Protein AF-Q5Q0B9-F1 (afdb_monomer_lite)

Structure (mmCIF, N/CA/C/O backbone):
data_AF-Q5Q0B9-F1
#
_entry.id   AF-Q5Q0B9-F1
#
loop_
_atom_site.group_PDB
_atom_site.id
_atom_site.type_symbol
_atom_site.label_atom_id
_atom_site.label_alt_id
_atom_site.label_comp_id
_atom_site.label_asym_id
_atom_site.label_entity_id
_atom_site.label_seq_id
_atom_site.pdbx_PDB_ins_code
_atom_site.Cartn_x
_atom_site.Cartn_y
_atom_site.Cartn_z
_atom_site.occupancy
_atom_site.B_iso_or_equiv
_atom_site.auth_seq_id
_atom_site.auth_comp_id
_atom_site.auth_asym_id
_atom_site.auth_atom_id
_atom_site.pdbx_PDB_model_num
ATOM 1 N N . MET A 1 1 ? 40.985 6.158 -7.657 1.00 36.34 1 MET A N 1
ATOM 2 C CA . MET A 1 1 ? 39.895 5.957 -6.683 1.00 36.34 1 MET A CA 1
ATOM 3 C C . MET A 1 1 ? 38.700 5.487 -7.485 1.00 36.34 1 MET A C 1
ATOM 5 O O . MET A 1 1 ? 38.148 6.280 -8.234 1.00 36.34 1 MET A O 1
ATOM 9 N N . CYS A 1 2 ? 38.403 4.190 -7.455 1.00 41.56 2 CYS A N 1
ATOM 10 C CA . CYS A 1 2 ? 37.180 3.673 -8.056 1.00 41.56 2 CYS A CA 1
ATOM 11 C C . CYS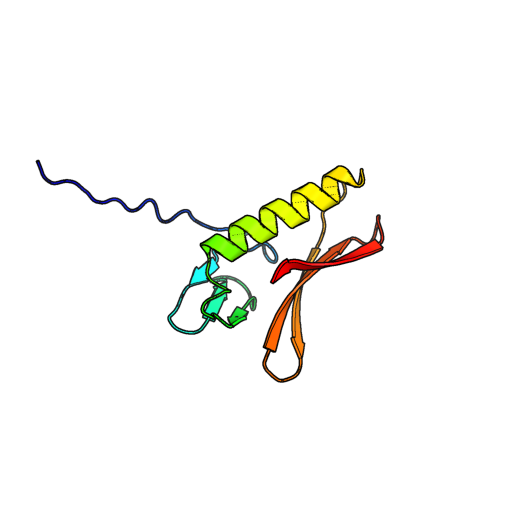 A 1 2 ? 36.052 4.072 -7.108 1.00 41.56 2 CYS A C 1
ATOM 13 O O . CYS A 1 2 ? 35.997 3.575 -5.987 1.00 41.56 2 CYS A O 1
ATOM 15 N N . LEU A 1 3 ? 35.241 5.050 -7.505 1.00 45.59 3 LEU A N 1
ATOM 16 C CA . LEU A 1 3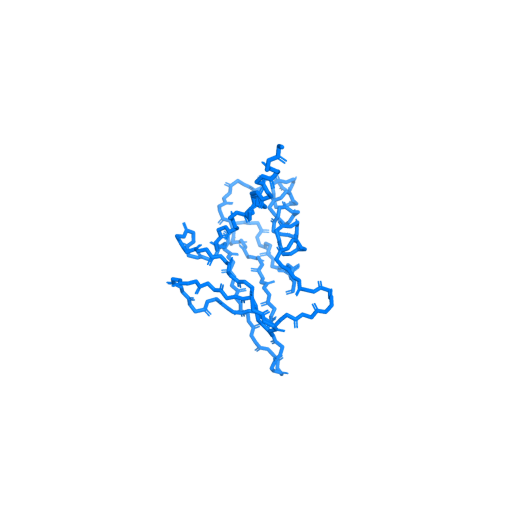 ? 34.000 5.344 -6.807 1.00 45.59 3 LEU A CA 1
ATOM 17 C C . LEU A 1 3 ? 33.077 4.171 -7.124 1.00 45.59 3 LEU A C 1
ATOM 19 O O . LEU A 1 3 ? 32.498 4.120 -8.206 1.00 45.59 3 LEU A O 1
ATOM 23 N N . ASN A 1 4 ? 33.024 3.191 -6.222 1.00 45.84 4 ASN A N 1
ATOM 24 C CA . ASN A 1 4 ? 31.906 2.268 -6.172 1.00 45.84 4 ASN A CA 1
ATOM 25 C C . ASN A 1 4 ? 30.667 3.139 -5.969 1.00 45.84 4 ASN A C 1
ATOM 27 O O . ASN A 1 4 ? 30.377 3.587 -4.865 1.00 45.84 4 ASN A O 1
ATOM 31 N N . SER A 1 5 ? 29.974 3.445 -7.058 1.00 49.16 5 SER A N 1
ATOM 32 C CA . SER A 1 5 ? 28.584 3.865 -7.030 1.00 49.16 5 SER A CA 1
ATOM 33 C C . SER A 1 5 ? 27.762 2.645 -6.631 1.00 49.16 5 SER A C 1
ATOM 35 O O . SER A 1 5 ? 27.071 2.046 -7.450 1.00 49.16 5 SER A O 1
ATOM 37 N N . GLU A 1 6 ? 27.902 2.243 -5.371 1.00 47.25 6 GLU A N 1
ATOM 38 C CA . GLU A 1 6 ? 26.873 1.515 -4.651 1.00 47.25 6 GLU A CA 1
ATOM 39 C C . GLU A 1 6 ? 25.722 2.511 -4.532 1.00 47.25 6 GLU A C 1
ATOM 41 O O . GLU A 1 6 ? 25.630 3.289 -3.586 1.00 47.25 6 GLU A O 1
ATOM 46 N N . GLN A 1 7 ? 24.894 2.587 -5.578 1.00 49.22 7 GLN A N 1
ATOM 47 C CA . GLN A 1 7 ? 23.528 3.037 -5.388 1.00 49.22 7 GLN A CA 1
ATOM 48 C C . GLN A 1 7 ? 22.977 2.079 -4.336 1.00 49.22 7 GLN A C 1
ATOM 50 O O . GLN A 1 7 ? 22.753 0.908 -4.632 1.00 49.22 7 GLN A O 1
ATOM 55 N N . GLU A 1 8 ? 22.881 2.539 -3.089 1.00 50.88 8 GLU A N 1
ATOM 56 C CA . GLU A 1 8 ? 22.055 1.897 -2.077 1.00 50.88 8 GLU A CA 1
ATOM 57 C C . GLU A 1 8 ? 20.635 1.932 -2.643 1.00 50.88 8 GLU A C 1
ATOM 59 O O . GLU A 1 8 ? 19.884 2.885 -2.427 1.00 50.88 8 GLU A O 1
ATOM 64 N N . GLU A 1 9 ? 20.299 0.946 -3.477 1.00 58.75 9 GLU A N 1
ATOM 65 C CA . GLU A 1 9 ? 18.932 0.683 -3.887 1.00 58.75 9 GLU A CA 1
ATOM 66 C C . GLU A 1 9 ? 18.181 0.453 -2.585 1.00 58.75 9 GLU A C 1
ATOM 68 O O . GLU A 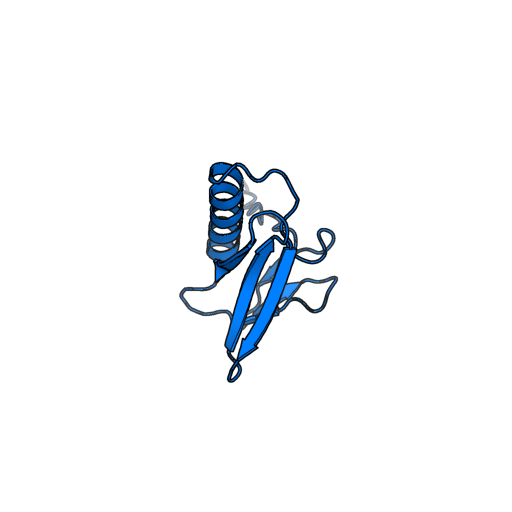1 9 ? 18.316 -0.578 -1.925 1.00 58.75 9 GLU A O 1
ATOM 73 N N . SER A 1 10 ? 17.497 1.502 -2.139 1.00 67.50 10 SER A N 1
ATOM 74 C CA . SER A 1 10 ? 16.783 1.496 -0.879 1.00 67.50 10 SER A CA 1
ATOM 75 C C . SER A 1 10 ? 15.694 0.448 -1.018 1.00 67.50 10 SER A C 1
ATOM 77 O O . SER A 1 10 ? 14.726 0.627 -1.751 1.00 67.50 10 SER A O 1
ATOM 79 N N . GLN A 1 11 ? 15.908 -0.690 -0.370 1.00 82.81 11 GLN A N 1
ATOM 80 C CA . GLN A 1 11 ? 15.025 -1.840 -0.434 1.00 82.81 11 GLN A CA 1
ATOM 81 C C . GLN A 1 11 ? 13.661 -1.455 0.151 1.00 82.81 11 GLN A C 1
ATOM 83 O O . GLN A 1 11 ? 13.520 -1.240 1.359 1.00 82.81 11 GLN A O 1
ATOM 88 N N . ILE A 1 12 ? 12.641 -1.351 -0.704 1.00 90.19 12 ILE A N 1
ATOM 89 C CA . ILE A 1 12 ? 11.276 -1.036 -0.276 1.00 90.19 12 ILE A CA 1
ATOM 90 C C . ILE A 1 12 ? 10.514 -2.342 -0.070 1.00 90.19 12 ILE A C 1
ATOM 92 O O . ILE A 1 12 ? 10.259 -3.099 -1.005 1.00 90.19 12 ILE A O 1
ATOM 96 N N . TRP A 1 13 ? 10.107 -2.602 1.168 1.00 92.81 13 TRP A N 1
ATOM 97 C CA . TRP A 1 13 ? 9.308 -3.777 1.505 1.00 92.81 13 TRP A CA 1
ATOM 98 C C . TRP A 1 13 ? 7.859 -3.629 1.049 1.00 92.81 13 TRP A C 1
ATOM 100 O O . TRP A 1 13 ? 7.233 -2.580 1.205 1.00 92.81 13 TRP A O 1
ATOM 110 N N . CYS A 1 14 ? 7.283 -4.719 0.552 1.00 94.06 14 CYS A N 1
ATOM 111 C CA . CYS A 1 14 ? 5.895 -4.751 0.128 1.00 94.06 14 CYS A CA 1
ATOM 112 C C . CYS A 1 14 ? 4.949 -4.503 1.319 1.00 94.06 14 CYS A C 1
ATOM 114 O O . CYS A 1 14 ? 4.942 -5.292 2.274 1.00 94.06 14 CYS A O 1
ATOM 116 N N . PRO A 1 15 ? 4.076 -3.479 1.260 1.00 92.94 15 PRO A N 1
ATOM 117 C CA . PRO A 1 15 ? 3.176 -3.137 2.365 1.00 92.94 15 PRO A CA 1
ATOM 118 C C . PRO A 1 15 ? 2.088 -4.201 2.603 1.00 92.94 15 PRO A C 1
ATOM 120 O O . PRO A 1 15 ? 1.566 -4.334 3.718 1.00 92.94 15 PRO A O 1
ATOM 123 N N . ILE A 1 16 ? 1.781 -5.001 1.574 1.00 94.31 16 ILE A N 1
ATOM 124 C CA . ILE A 1 16 ? 0.766 -6.058 1.612 1.00 94.31 16 ILE A CA 1
ATOM 125 C C . ILE A 1 16 ? 1.316 -7.293 2.334 1.00 94.31 16 ILE A C 1
ATOM 127 O O . ILE A 1 16 ? 0.867 -7.618 3.437 1.00 94.31 16 ILE A O 1
ATOM 131 N N . CYS A 1 17 ? 2.320 -7.961 1.754 1.00 94.25 17 CYS A N 1
ATOM 132 C CA . CYS A 1 17 ? 2.826 -9.231 2.285 1.00 94.25 17 CYS A CA 1
ATOM 133 C C . CYS A 1 17 ? 3.888 -9.069 3.382 1.00 94.25 17 CYS A C 1
ATOM 135 O O . CYS A 1 17 ? 4.084 -10.000 4.163 1.00 94.25 17 CYS A O 1
ATOM 137 N N . LYS A 1 18 ? 4.551 -7.903 3.465 1.00 91.38 18 LYS A N 1
ATOM 138 C CA . LYS A 1 18 ? 5.577 -7.557 4.472 1.00 91.38 18 LYS A CA 1
ATOM 139 C C . LYS A 1 18 ? 6.782 -8.500 4.496 1.00 91.38 18 LYS A C 1
ATOM 141 O O . LYS A 1 18 ? 7.450 -8.629 5.517 1.00 91.38 18 LYS A O 1
ATOM 146 N N . LYS A 1 19 ? 7.002 -9.204 3.387 1.00 92.38 19 LYS A N 1
ATOM 147 C CA . LYS A 1 19 ? 8.038 -10.231 3.223 1.00 92.38 19 LYS A CA 1
ATOM 148 C C . LYS A 1 19 ? 8.799 -10.076 1.920 1.00 92.38 19 LYS A C 1
ATOM 150 O O . LYS A 1 19 ? 9.989 -10.333 1.899 1.00 92.38 19 LYS A O 1
ATOM 155 N N . GLY A 1 20 ? 8.093 -9.738 0.846 1.00 93.19 20 GLY A N 1
ATOM 156 C CA . GLY A 1 20 ? 8.699 -9.463 -0.444 1.00 93.19 20 GLY A CA 1
ATOM 157 C C . GLY A 1 20 ? 9.100 -8.009 -0.581 1.00 93.19 20 GLY A C 1
ATOM 158 O O . GLY A 1 20 ? 8.622 -7.140 0.152 1.00 93.19 20 GLY A O 1
ATOM 159 N N . GLU A 1 21 ? 9.940 -7.768 -1.564 1.00 94.31 21 GLU A N 1
ATOM 160 C CA . GLU A 1 21 ? 10.432 -6.456 -1.953 1.00 94.31 21 GLU A CA 1
ATOM 161 C C . GLU A 1 21 ? 9.625 -5.953 -3.138 1.00 94.31 21 GLU A C 1
ATOM 163 O O . GLU A 1 21 ? 9.123 -6.748 -3.941 1.00 94.31 21 GLU A O 1
ATOM 168 N N . LEU A 1 22 ? 9.470 -4.636 -3.214 1.00 93.62 22 LEU A N 1
ATOM 169 C CA . LEU A 1 22 ? 8.919 -3.978 -4.381 1.00 93.62 22 LEU A CA 1
ATOM 170 C C . LEU A 1 22 ? 10.041 -3.737 -5.382 1.00 93.62 22 LEU A C 1
ATOM 172 O O . LEU A 1 22 ? 11.043 -3.100 -5.071 1.00 93.62 22 LEU A O 1
ATOM 176 N N . MET A 1 23 ? 9.838 -4.245 -6.587 1.00 92.06 23 MET A N 1
ATOM 177 C CA . MET A 1 23 ? 10.722 -4.060 -7.724 1.00 92.06 23 MET A CA 1
ATOM 178 C C . MET A 1 23 ? 10.029 -3.162 -8.739 1.00 92.06 23 MET A C 1
ATOM 180 O O . MET A 1 23 ? 8.810 -3.215 -8.910 1.00 92.06 23 MET A O 1
ATOM 184 N N . GLU A 1 24 ? 10.809 -2.337 -9.427 1.00 90.25 24 GLU A N 1
ATOM 185 C CA . GLU A 1 24 ? 10.306 -1.465 -10.479 1.00 90.25 24 GLU A CA 1
ATOM 186 C C . GLU A 1 24 ? 10.847 -1.887 -11.831 1.00 90.25 24 GLU A C 1
ATOM 188 O O . GLU A 1 24 ? 12.050 -1.979 -12.056 1.00 90.25 24 GLU A O 1
ATOM 193 N N . ASN A 1 25 ? 9.925 -2.084 -12.762 1.00 86.75 25 ASN A N 1
ATOM 194 C CA . ASN A 1 25 ? 10.211 -2.350 -14.156 1.00 86.75 25 ASN A CA 1
ATOM 195 C C . ASN A 1 25 ? 9.785 -1.150 -15.016 1.00 86.75 25 ASN A C 1
ATOM 197 O O . ASN A 1 25 ? 9.275 -0.140 -14.537 1.00 86.75 25 ASN A O 1
ATOM 201 N N . HIS A 1 26 ? 9.941 -1.252 -16.337 1.00 84.19 26 HIS A N 1
ATOM 202 C CA . HIS A 1 26 ? 9.590 -0.164 -17.261 1.00 84.19 26 HIS A CA 1
ATOM 203 C C . HIS A 1 26 ? 8.102 0.236 -17.239 1.00 84.19 26 HIS A C 1
ATOM 205 O O . HIS A 1 26 ? 7.768 1.329 -17.681 1.00 84.19 26 HIS A O 1
ATOM 211 N N . ARG A 1 27 ? 7.205 -0.646 -16.777 1.00 87.81 27 ARG A N 1
ATOM 212 C CA . ARG A 1 27 ? 5.743 -0.444 -16.837 1.00 87.81 27 ARG A CA 1
ATOM 213 C C . ARG A 1 27 ? 5.009 -0.698 -15.529 1.00 87.81 27 ARG A C 1
ATOM 215 O O . ARG A 1 27 ? 3.854 -0.303 -15.416 1.00 87.81 27 ARG A O 1
ATOM 222 N N . HIS A 1 28 ? 5.640 -1.360 -14.567 1.00 91.94 28 HIS A N 1
ATOM 223 C CA . HIS A 1 28 ? 4.970 -1.777 -13.344 1.00 91.94 28 HIS A CA 1
ATOM 224 C C . HIS A 1 28 ? 5.900 -1.658 -12.146 1.00 91.94 28 HIS A C 1
ATOM 226 O O . HIS A 1 28 ? 7.119 -1.747 -12.296 1.00 91.94 28 HIS A O 1
ATOM 232 N N . ILE A 1 29 ? 5.283 -1.503 -10.982 1.00 93.25 29 ILE A N 1
ATOM 233 C CA . ILE A 1 29 ? 5.890 -1.791 -9.687 1.00 93.25 29 ILE A CA 1
ATOM 234 C C . ILE A 1 29 ? 5.241 -3.083 -9.204 1.00 93.25 29 ILE A C 1
ATOM 236 O O . ILE A 1 29 ? 4.013 -3.158 -9.165 1.00 93.25 29 ILE A O 1
ATOM 240 N N . ASP A 1 30 ? 6.026 -4.100 -8.877 1.00 94.25 30 ASP A N 1
ATOM 241 C CA . ASP A 1 30 ? 5.523 -5.417 -8.487 1.00 94.25 30 ASP A CA 1
ATOM 242 C C . ASP A 1 30 ? 6.260 -5.984 -7.274 1.00 94.25 30 ASP A C 1
ATOM 244 O O . ASP A 1 30 ? 7.378 -5.583 -6.961 1.00 94.25 30 ASP A O 1
ATOM 248 N N . CYS A 1 31 ? 5.603 -6.886 -6.544 1.00 95.00 31 CYS A N 1
ATOM 249 C CA . CYS A 1 31 ? 6.234 -7.606 -5.447 1.00 95.00 31 CYS A CA 1
ATOM 250 C C . CYS A 1 31 ? 6.758 -8.966 -5.908 1.00 95.00 31 CYS A C 1
ATOM 252 O O . CYS A 1 31 ? 6.029 -9.756 -6.500 1.00 95.00 31 CYS A O 1
ATOM 254 N N . ASN A 1 32 ? 7.985 -9.304 -5.516 1.00 94.31 32 ASN A N 1
ATOM 255 C CA . ASN A 1 32 ? 8.588 -10.604 -5.823 1.00 94.31 32 ASN A CA 1
ATOM 256 C C . ASN A 1 32 ? 7.972 -11.812 -5.077 1.00 94.31 32 ASN A C 1
ATOM 258 O O . ASN A 1 32 ? 8.321 -12.950 -5.383 1.00 94.31 32 ASN A O 1
ATOM 262 N N . MET A 1 33 ? 7.087 -11.596 -4.094 1.00 95.25 33 MET A N 1
ATOM 263 C CA . MET A 1 33 ? 6.550 -12.658 -3.221 1.00 95.25 33 MET A CA 1
ATOM 264 C C . MET A 1 33 ? 5.017 -12.694 -3.127 1.00 95.25 33 MET A C 1
ATOM 266 O O . MET A 1 33 ? 4.475 -13.586 -2.472 1.00 95.25 33 MET A O 1
ATOM 270 N N . CYS A 1 34 ? 4.298 -11.733 -3.711 1.00 93.75 34 CYS A N 1
ATOM 271 C CA . CYS A 1 34 ? 2.834 -11.747 -3.756 1.00 93.75 34 CYS A CA 1
ATOM 272 C C . CYS A 1 34 ? 2.303 -11.042 -5.008 1.00 93.75 34 CYS A C 1
ATOM 274 O O . CYS A 1 34 ? 3.040 -10.339 -5.686 1.00 93.75 34 CYS A O 1
ATOM 276 N N . ASP A 1 35 ? 1.000 -11.154 -5.263 1.00 91.69 35 ASP A N 1
ATOM 277 C CA . ASP A 1 35 ? 0.348 -10.614 -6.467 1.00 91.69 35 ASP A CA 1
ATOM 278 C C . ASP A 1 35 ? 0.151 -9.080 -6.461 1.00 91.69 35 ASP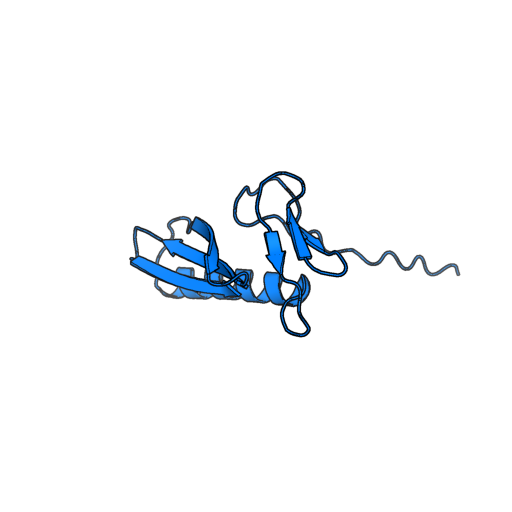 A C 1
ATOM 280 O O . ASP A 1 35 ? -0.692 -8.539 -7.181 1.00 91.69 35 ASP A O 1
ATOM 284 N N . MET A 1 36 ? 0.902 -8.351 -5.628 1.00 92.38 36 MET A N 1
ATOM 285 C CA . MET A 1 36 ? 0.881 -6.890 -5.614 1.00 92.38 36 MET A CA 1
ATOM 286 C C . MET A 1 36 ? 1.538 -6.369 -6.891 1.00 92.38 36 MET A C 1
ATOM 288 O O . MET A 1 36 ? 2.706 -6.650 -7.151 1.00 92.38 36 MET A O 1
ATOM 292 N N . GLN A 1 37 ? 0.784 -5.601 -7.676 1.00 92.94 37 GLN A N 1
ATOM 293 C CA . GLN A 1 37 ? 1.281 -4.942 -8.877 1.00 92.94 37 GLN A CA 1
ATOM 294 C C . GLN A 1 37 ? 0.556 -3.612 -9.085 1.00 92.94 37 GLN A C 1
ATOM 296 O O . GLN A 1 37 ? -0.670 -3.562 -9.004 1.00 92.94 37 GLN A O 1
ATOM 301 N N . LEU A 1 38 ? 1.299 -2.565 -9.426 1.00 91.94 38 LEU A N 1
ATOM 302 C CA . LEU A 1 38 ? 0.803 -1.241 -9.793 1.00 91.94 38 LEU A CA 1
ATOM 303 C C . LEU A 1 38 ? 1.317 -0.848 -11.175 1.00 91.94 38 LEU A C 1
ATOM 305 O O . LEU A 1 38 ? 2.370 -1.315 -11.613 1.00 91.94 38 LEU A O 1
ATOM 309 N N . ASN A 1 39 ? 0.577 0.020 -11.859 1.00 90.31 39 ASN A N 1
ATOM 310 C CA . ASN A 1 39 ? 1.033 0.594 -13.119 1.00 90.31 39 ASN A CA 1
ATOM 311 C C . ASN A 1 39 ? 2.033 1.711 -12.815 1.00 90.3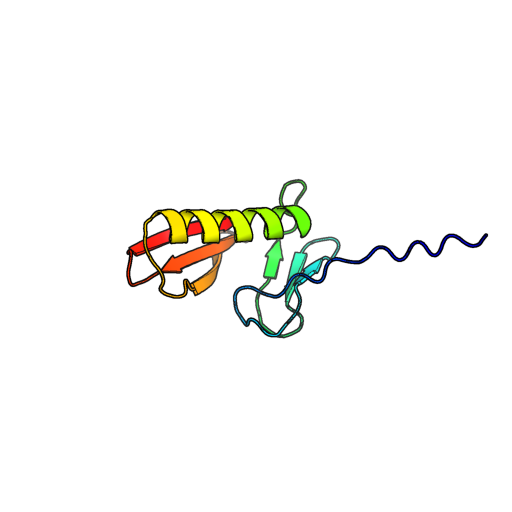1 39 ASN A C 1
ATOM 313 O O . ASN A 1 39 ? 1.723 2.627 -12.058 1.00 90.31 39 ASN A O 1
ATOM 317 N N . LYS A 1 40 ? 3.216 1.642 -13.422 1.00 86.62 40 LYS A N 1
ATOM 318 C CA . LYS A 1 40 ? 4.191 2.728 -13.376 1.00 86.62 40 LYS A CA 1
ATOM 319 C C . LYS A 1 40 ? 3.758 3.831 -14.339 1.00 86.62 40 LYS A C 1
ATOM 321 O O . LYS A 1 40 ? 3.370 3.551 -15.474 1.00 86.62 40 LYS A O 1
ATOM 326 N N . GLY A 1 41 ? 3.880 5.072 -13.894 1.00 82.81 41 GLY A N 1
ATOM 327 C CA . GLY A 1 41 ? 3.693 6.274 -14.705 1.00 82.81 41 GLY A CA 1
ATOM 328 C C . GLY A 1 41 ? 4.774 7.302 -14.390 1.00 82.81 41 GLY A C 1
ATOM 329 O O . GLY A 1 41 ? 5.682 7.025 -13.610 1.00 82.81 41 GLY A O 1
ATOM 330 N N . GLU A 1 42 ? 4.676 8.500 -14.965 1.00 77.06 42 GLU A N 1
ATOM 331 C CA . GLU A 1 42 ? 5.582 9.606 -14.608 1.00 77.06 42 GLU A CA 1
ATOM 332 C C . GLU A 1 42 ? 5.441 9.993 -13.125 1.00 77.06 42 GLU A C 1
ATOM 334 O O . GLU A 1 42 ? 6.434 10.278 -12.461 1.00 77.06 42 GLU A O 1
ATOM 339 N N . GLU A 1 43 ? 4.221 9.902 -12.589 1.00 80.19 43 GLU A N 1
ATOM 340 C CA . GLU A 1 43 ? 3.880 10.256 -11.204 1.00 80.19 43 GLU A CA 1
ATOM 341 C C . GLU A 1 43 ? 3.852 9.053 -10.241 1.00 80.19 43 GLU A C 1
ATOM 343 O O . GLU A 1 43 ? 3.626 9.224 -9.047 1.00 80.19 43 GLU A O 1
ATOM 348 N N . VAL A 1 44 ? 4.083 7.827 -10.731 1.00 84.38 44 VAL A N 1
ATOM 349 C CA . VAL A 1 44 ? 4.029 6.598 -9.918 1.00 84.38 44 VAL A CA 1
ATOM 350 C C . VAL A 1 44 ? 5.297 5.783 -10.156 1.00 84.38 44 VAL A C 1
ATOM 352 O O . VAL A 1 44 ? 5.364 4.989 -11.093 1.00 84.38 44 VAL A O 1
ATOM 355 N N . ASN A 1 45 ? 6.297 5.997 -9.299 1.00 89.50 45 ASN A N 1
ATOM 356 C CA . ASN A 1 45 ? 7.565 5.259 -9.229 1.00 89.50 45 ASN A CA 1
ATOM 357 C C . ASN A 1 45 ? 7.829 4.784 -7.784 1.00 89.50 45 ASN A C 1
ATOM 359 O O . ASN A 1 45 ? 7.077 5.146 -6.874 1.00 89.50 45 ASN A O 1
ATOM 363 N N . LEU A 1 46 ? 8.867 3.969 -7.559 1.00 89.56 46 LEU A N 1
ATOM 364 C CA . LEU A 1 46 ? 9.143 3.405 -6.229 1.00 89.56 46 LEU A CA 1
ATOM 365 C C . LEU A 1 46 ? 9.379 4.456 -5.141 1.00 89.56 46 LEU A C 1
ATOM 367 O O . LEU A 1 46 ? 8.878 4.290 -4.029 1.00 89.56 46 LEU A O 1
ATOM 371 N N . ASN A 1 47 ? 10.095 5.536 -5.457 1.00 89.06 47 ASN A N 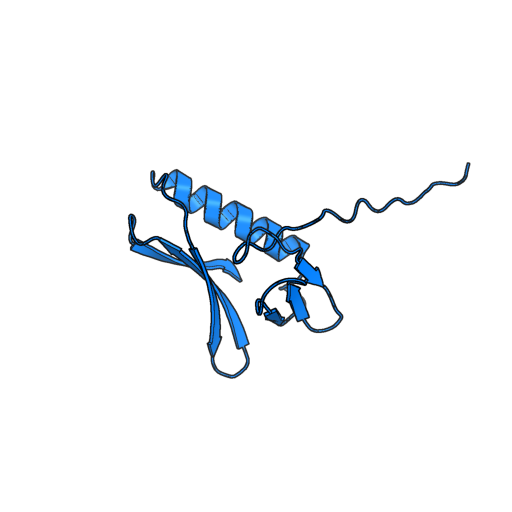1
ATOM 372 C CA . ASN A 1 47 ? 10.405 6.587 -4.486 1.00 89.06 47 ASN A CA 1
ATOM 373 C C . ASN A 1 47 ? 9.126 7.296 -4.028 1.00 89.06 47 ASN A C 1
ATOM 375 O O . ASN A 1 47 ? 8.870 7.401 -2.831 1.00 89.06 47 ASN A O 1
ATOM 379 N N . ILE A 1 48 ? 8.275 7.694 -4.980 1.00 90.19 48 ILE A N 1
ATOM 380 C CA . ILE A 1 48 ? 6.978 8.308 -4.673 1.00 90.19 48 ILE A CA 1
ATOM 381 C C . ILE A 1 48 ? 6.123 7.329 -3.868 1.00 90.19 48 ILE A C 1
ATOM 383 O O . ILE A 1 48 ? 5.556 7.698 -2.845 1.00 90.19 48 ILE A O 1
ATOM 387 N N . LEU A 1 49 ? 6.058 6.057 -4.270 1.00 91.50 49 LEU A N 1
ATOM 388 C CA . LEU A 1 49 ? 5.291 5.051 -3.538 1.00 91.50 49 LEU A CA 1
ATOM 389 C C . LEU A 1 49 ? 5.756 4.921 -2.079 1.00 91.50 49 LEU A C 1
ATOM 391 O O . LEU A 1 49 ? 4.921 4.830 -1.179 1.00 91.50 49 LEU A O 1
ATOM 395 N N . GLN A 1 50 ? 7.066 4.935 -1.831 1.00 91.94 50 GLN A N 1
ATOM 396 C CA . GLN A 1 50 ? 7.621 4.892 -0.481 1.00 91.94 50 GLN A CA 1
ATOM 397 C C . GLN A 1 50 ? 7.199 6.110 0.351 1.00 91.94 50 GLN A C 1
ATOM 399 O O . GLN A 1 50 ? 6.763 5.942 1.492 1.00 91.94 50 GLN A O 1
ATOM 404 N N . GLU A 1 51 ? 7.287 7.315 -0.215 1.00 92.19 51 GLU A N 1
ATOM 405 C CA . GLU A 1 51 ? 6.849 8.553 0.439 1.00 92.19 51 GLU A CA 1
ATOM 406 C C . GLU A 1 51 ? 5.355 8.498 0.779 1.00 92.19 51 GLU A C 1
ATOM 408 O O . GLU A 1 51 ? 4.972 8.683 1.936 1.00 92.19 51 GLU A O 1
ATOM 413 N N . ARG A 1 52 ? 4.509 8.122 -0.187 1.00 93.56 52 ARG A N 1
ATOM 414 C CA . ARG A 1 52 ? 3.054 8.005 0.003 1.00 93.56 52 ARG A CA 1
ATOM 415 C C . ARG A 1 52 ? 2.683 6.957 1.054 1.00 93.56 52 ARG A C 1
ATOM 417 O O . ARG A 1 52 ? 1.749 7.165 1.827 1.00 93.56 52 ARG A O 1
ATOM 424 N N . LEU A 1 53 ? 3.417 5.844 1.129 1.00 92.81 53 LEU A N 1
ATOM 425 C CA . LEU A 1 53 ? 3.238 4.839 2.183 1.00 92.81 53 LEU A CA 1
ATOM 426 C C . LEU A 1 53 ? 3.583 5.395 3.569 1.00 92.81 53 LEU A C 1
ATOM 428 O O . LEU A 1 53 ? 2.845 5.150 4.528 1.00 92.81 53 LEU A O 1
ATOM 432 N N . ALA A 1 54 ? 4.688 6.135 3.684 1.00 92.31 54 ALA A N 1
ATOM 433 C CA . ALA A 1 54 ? 5.102 6.755 4.937 1.00 92.31 54 ALA A CA 1
ATOM 434 C C . ALA A 1 54 ? 4.090 7.813 5.405 1.00 92.31 54 ALA A C 1
ATOM 436 O O . ALA A 1 54 ? 3.708 7.816 6.578 1.00 92.31 54 ALA A O 1
ATOM 437 N N . GLU A 1 55 ? 3.604 8.652 4.489 1.00 93.69 55 GLU A N 1
ATOM 438 C CA . GLU A 1 55 ? 2.560 9.645 4.752 1.00 93.69 55 GLU A CA 1
ATOM 439 C C . GLU A 1 55 ? 1.260 8.988 5.221 1.00 93.69 55 GLU A C 1
ATOM 441 O O . GLU A 1 55 ? 0.771 9.322 6.299 1.00 93.69 55 GLU A O 1
ATOM 446 N N . ALA A 1 56 ? 0.750 7.989 4.492 1.00 92.69 56 ALA A N 1
ATOM 447 C CA . ALA A 1 56 ? -0.482 7.286 4.855 1.00 92.69 56 ALA A CA 1
ATOM 448 C C . ALA A 1 56 ? -0.394 6.646 6.254 1.00 92.69 56 ALA A C 1
ATOM 450 O O . ALA A 1 56 ? -1.340 6.696 7.047 1.00 92.69 56 ALA A O 1
ATOM 451 N N . HIS A 1 57 ? 0.766 6.078 6.599 1.00 90.06 57 HIS A N 1
ATOM 452 C CA . HIS A 1 57 ? 1.025 5.578 7.948 1.00 90.06 57 HIS A CA 1
ATOM 453 C C . HIS A 1 57 ? 1.069 6.693 9.000 1.00 90.06 57 HIS A C 1
ATOM 455 O O . HIS A 1 57 ? 0.504 6.529 10.087 1.00 90.06 57 HIS A O 1
ATOM 461 N N . GLY A 1 58 ? 1.731 7.810 8.694 1.00 90.44 58 GLY A N 1
ATOM 462 C CA . GLY A 1 58 ? 1.823 8.977 9.567 1.00 90.44 58 GLY A CA 1
ATOM 463 C C . GLY A 1 58 ? 0.454 9.587 9.854 1.00 90.44 58 GLY A C 1
ATOM 464 O O . GLY A 1 58 ? 0.112 9.795 11.017 1.00 90.44 58 GLY A O 1
ATOM 465 N N . GLU A 1 59 ? -0.363 9.794 8.825 1.00 91.75 59 GLU A N 1
ATOM 466 C CA . GLU A 1 59 ? -1.729 10.307 8.945 1.00 91.75 59 GLU A CA 1
ATOM 467 C C . GLU A 1 59 ? -2.620 9.365 9.757 1.00 91.75 59 GLU A C 1
ATOM 469 O O . GLU A 1 59 ? -3.320 9.797 10.677 1.00 91.75 59 GLU A O 1
ATOM 474 N N . HIS A 1 60 ? -2.550 8.058 9.487 1.00 92.25 60 HIS A N 1
ATOM 475 C CA . HIS A 1 60 ? -3.268 7.053 10.267 1.00 92.25 60 HIS A CA 1
ATOM 476 C C . HIS A 1 60 ? -2.894 7.111 11.761 1.00 92.25 60 HIS A C 1
ATOM 478 O O . HIS A 1 60 ? -3.770 7.047 12.630 1.00 92.25 60 HIS A O 1
ATOM 484 N N . LEU A 1 61 ? -1.602 7.267 12.072 1.00 90.88 61 LEU A N 1
ATOM 485 C CA . LEU A 1 61 ? -1.118 7.391 13.447 1.00 90.88 61 LEU A CA 1
ATOM 486 C C . LEU A 1 61 ? -1.540 8.719 14.096 1.00 90.88 61 LEU A C 1
ATOM 488 O O . LEU A 1 61 ? -1.926 8.722 15.266 1.00 90.88 61 LEU A O 1
ATOM 492 N N . GLN A 1 62 ? -1.512 9.832 13.356 1.00 91.31 62 GLN A N 1
ATOM 493 C CA . GLN A 1 62 ? -1.948 11.154 13.828 1.00 91.31 62 GLN A CA 1
ATOM 494 C C . GLN A 1 62 ? -3.438 11.184 14.187 1.00 91.31 62 GLN A C 1
ATOM 496 O O . GLN A 1 62 ? -3.827 11.873 15.128 1.00 91.31 62 GLN A O 1
ATOM 501 N N . ARG A 1 63 ? -4.266 10.364 13.524 1.00 88.69 63 ARG A N 1
ATOM 502 C CA . ARG A 1 63 ? -5.672 10.129 13.910 1.00 88.69 63 ARG A CA 1
ATOM 503 C C . ARG A 1 63 ? -5.824 9.365 15.234 1.00 88.69 63 ARG A C 1
ATOM 505 O O . ARG A 1 63 ? -6.941 9.144 15.693 1.00 88.69 63 ARG A O 1
ATOM 512 N N . GLY A 1 64 ? -4.722 8.943 15.855 1.00 91.12 64 GLY A N 1
ATOM 513 C CA . GLY A 1 64 ? -4.693 8.250 17.141 1.00 91.12 64 GLY A CA 1
ATOM 514 C C . GLY A 1 64 ? -4.882 6.736 17.045 1.00 91.12 64 GLY A C 1
ATOM 515 O O . GLY A 1 64 ? -4.928 6.062 18.077 1.00 91.12 64 GLY A O 1
ATOM 516 N N . CYS A 1 65 ? -4.969 6.171 15.836 1.00 91.69 65 CYS A N 1
ATOM 517 C CA . CYS A 1 65 ? -5.131 4.734 15.662 1.00 91.69 65 CYS A CA 1
ATOM 518 C C . CYS A 1 65 ? -3.772 4.022 15.677 1.00 91.69 65 CYS A C 1
ATOM 520 O O . CYS A 1 65 ? -2.882 4.312 14.880 1.00 91.69 65 CYS A O 1
ATOM 522 N N . ARG A 1 66 ? -3.617 3.061 16.593 1.00 88.94 66 ARG A N 1
ATOM 523 C CA . ARG A 1 66 ? -2.387 2.262 16.761 1.00 88.94 66 ARG A CA 1
ATOM 524 C C . ARG A 1 66 ? -2.499 0.846 16.206 1.00 88.94 66 ARG A C 1
ATOM 526 O O . ARG A 1 66 ? -1.548 0.075 16.305 1.00 88.94 66 ARG A O 1
ATOM 533 N N . LEU A 1 67 ? -3.667 0.485 15.680 1.00 89.69 67 LEU A N 1
ATOM 534 C CA . LEU A 1 67 ? -3.848 -0.802 15.024 1.00 89.69 67 LEU A CA 1
ATOM 535 C C . LEU A 1 67 ? -3.192 -0.785 13.649 1.00 89.69 67 LEU A C 1
ATOM 537 O O . LEU A 1 67 ? -2.932 0.266 13.069 1.00 89.69 67 LEU A O 1
ATOM 541 N N . LYS A 1 68 ? -2.854 -1.975 13.166 1.00 87.44 68 LYS A N 1
ATOM 542 C CA . LYS A 1 68 ? -2.123 -2.138 11.918 1.00 87.44 68 LYS A CA 1
ATOM 543 C C . LYS A 1 68 ? -3.092 -1.952 10.746 1.00 87.44 68 LYS A C 1
ATOM 545 O O . LYS A 1 68 ? -4.012 -2.761 10.644 1.00 87.44 68 LYS A O 1
ATOM 550 N N . PRO A 1 69 ? -2.899 -0.950 9.875 1.00 92.31 69 PRO A N 1
ATOM 551 C CA . PRO A 1 69 ? -3.709 -0.838 8.676 1.00 92.31 69 PRO A CA 1
ATOM 552 C C . PRO A 1 69 ? -3.356 -1.953 7.682 1.00 92.31 69 PRO A C 1
ATOM 554 O O . PRO A 1 69 ? -2.249 -2.515 7.693 1.00 92.31 69 PRO A O 1
ATOM 557 N N . GLU A 1 70 ? -4.309 -2.264 6.819 1.00 94.44 70 GLU A N 1
ATOM 558 C CA . GLU A 1 70 ? -4.158 -3.178 5.698 1.00 94.44 70 GLU A CA 1
ATOM 559 C C . GLU A 1 70 ? -3.950 -2.396 4.405 1.00 94.44 70 GLU A C 1
ATOM 561 O O . GLU A 1 70 ? -4.462 -1.291 4.232 1.00 94.44 70 GLU A O 1
ATOM 566 N N . PHE A 1 71 ? -3.174 -2.983 3.497 1.00 94.50 71 PHE A N 1
ATOM 567 C CA . PHE A 1 71 ? -2.961 -2.438 2.165 1.00 94.50 71 PHE A CA 1
ATOM 568 C C . PHE A 1 71 ? -3.481 -3.421 1.134 1.00 94.50 71 PHE A C 1
ATOM 570 O O . PHE A 1 71 ? -3.262 -4.628 1.256 1.00 94.50 71 PHE A O 1
ATOM 577 N N . SER A 1 72 ? -4.147 -2.901 0.110 1.00 94.38 72 SER A N 1
ATOM 578 C CA . SER A 1 72 ? -4.705 -3.714 -0.968 1.00 94.38 72 SER A CA 1
ATOM 579 C C . SER A 1 72 ? -4.632 -2.979 -2.297 1.00 94.38 72 SER A C 1
ATOM 581 O O . SER A 1 72 ? -4.768 -1.759 -2.345 1.00 94.38 72 SER A O 1
ATOM 583 N N . VAL A 1 73 ? -4.410 -3.723 -3.378 1.00 94.06 73 VAL A N 1
ATOM 584 C CA . VAL A 1 73 ? -4.521 -3.186 -4.736 1.00 94.06 73 VAL A CA 1
ATOM 585 C C . VAL A 1 73 ? -5.924 -3.470 -5.244 1.00 94.06 73 VAL A C 1
ATOM 587 O O . VAL A 1 73 ? -6.375 -4.615 -5.197 1.00 94.06 73 VAL A O 1
ATOM 590 N N . GLN A 1 74 ? -6.596 -2.450 -5.766 1.00 92.69 74 GLN A N 1
ATOM 591 C CA . GLN A 1 74 ? -7.846 -2.628 -6.501 1.00 92.69 74 GLN A CA 1
ATOM 592 C C . GLN A 1 74 ? -7.660 -2.177 -7.943 1.00 92.69 74 GLN A C 1
ATOM 594 O O . GLN A 1 74 ? -6.906 -1.244 -8.220 1.00 92.69 74 GLN A O 1
ATOM 599 N N . SER A 1 75 ? -8.338 -2.861 -8.868 1.00 88.62 75 SER A N 1
ATOM 600 C CA . SER A 1 75 ? -8.288 -2.523 -10.286 1.00 88.62 75 SER A CA 1
ATOM 601 C C . SER A 1 75 ? -9.637 -2.035 -10.786 1.00 88.62 75 SER A C 1
ATOM 603 O O . SER A 1 75 ? -10.650 -2.712 -10.620 1.00 88.62 75 SER A O 1
ATOM 605 N N . VAL A 1 76 ? -9.634 -0.870 -11.430 1.00 83.56 76 VAL A N 1
ATOM 606 C CA . VAL A 1 76 ? -10.805 -0.268 -12.068 1.00 83.56 76 VAL A CA 1
ATOM 607 C C . VAL A 1 76 ? -10.377 0.227 -13.448 1.00 83.56 76 VAL A C 1
ATOM 609 O O . VAL A 1 76 ? -9.430 0.995 -13.563 1.00 83.56 76 VAL A O 1
ATOM 612 N N . TYR A 1 77 ? -11.035 -0.242 -14.512 1.00 78.75 77 TYR A N 1
ATOM 613 C CA . TYR A 1 77 ? -10.725 0.132 -15.904 1.00 78.75 77 TYR A CA 1
ATOM 614 C C . TYR A 1 77 ? -9.232 0.009 -16.287 1.00 78.75 77 TYR A C 1
ATOM 616 O O . TYR A 1 77 ? -8.675 0.900 -16.922 1.00 78.75 77 TYR A O 1
ATOM 624 N N . ASN A 1 78 ? -8.574 -1.094 -15.906 1.00 75.88 78 ASN A N 1
ATOM 625 C CA . ASN A 1 78 ? -7.132 -1.351 -16.097 1.00 75.88 78 ASN A CA 1
ATOM 626 C C . ASN A 1 78 ? -6.180 -0.404 -15.347 1.00 75.88 78 ASN A C 1
ATOM 628 O O . ASN A 1 78 ? -4.961 -0.546 -15.462 1.00 75.88 78 ASN A O 1
ATOM 632 N N . LEU A 1 79 ? -6.702 0.515 -14.539 1.00 81.81 79 LEU A N 1
ATOM 633 C CA . LEU A 1 79 ? -5.921 1.266 -13.568 1.00 81.81 79 LEU A CA 1
ATOM 634 C C . LEU A 1 79 ? -5.860 0.450 -12.283 1.00 81.81 79 LEU A C 1
ATOM 636 O O . LEU A 1 79 ? -6.873 -0.090 -11.837 1.00 81.81 79 LEU A O 1
ATOM 640 N N . LYS A 1 80 ? -4.661 0.306 -11.725 1.00 90.56 80 LYS A N 1
ATOM 641 C CA . LYS A 1 80 ? -4.435 -0.341 -10.434 1.00 90.56 80 LYS A CA 1
ATOM 642 C C . LYS A 1 80 ? -4.048 0.738 -9.439 1.00 90.56 80 LYS A C 1
ATOM 644 O O . LYS A 1 80 ? -3.059 1.422 -9.677 1.00 90.56 80 LYS A O 1
ATOM 649 N N . ALA A 1 81 ? -4.822 0.863 -8.370 1.00 91.69 81 ALA A N 1
ATOM 650 C CA . ALA A 1 81 ? -4.581 1.815 -7.295 1.00 91.69 81 ALA A CA 1
ATOM 651 C C . ALA A 1 81 ? -4.322 1.064 -5.988 1.00 91.69 81 ALA A C 1
ATOM 653 O O . ALA A 1 81 ? -4.900 -0.005 -5.744 1.00 91.69 81 ALA A O 1
ATOM 654 N N . LEU A 1 82 ? -3.439 1.615 -5.162 1.00 94.12 82 LEU A N 1
ATOM 655 C CA . LEU A 1 82 ? -3.126 1.084 -3.844 1.00 94.12 82 LEU A CA 1
ATOM 656 C C . LEU A 1 82 ? -3.974 1.799 -2.800 1.00 94.12 82 LEU A C 1
ATOM 658 O O . LEU A 1 82 ? -3.999 3.023 -2.742 1.00 94.12 82 LEU A O 1
ATOM 662 N N . TYR A 1 83 ? -4.619 1.032 -1.934 1.00 94.69 83 TYR A N 1
ATOM 663 C CA . TYR A 1 83 ? -5.457 1.548 -0.861 1.00 94.69 83 TYR A CA 1
ATOM 664 C C . TYR A 1 83 ? -4.876 1.205 0.498 1.00 94.69 83 TYR A C 1
ATOM 666 O O . TYR A 1 83 ? -4.313 0.121 0.676 1.00 94.69 83 TYR A O 1
ATOM 674 N N . ILE A 1 84 ? -5.095 2.100 1.457 1.00 94.62 84 ILE A N 1
ATOM 675 C CA . ILE A 1 84 ? -4.936 1.844 2.886 1.00 94.62 84 ILE A CA 1
ATOM 676 C C . ILE A 1 84 ? -6.317 1.715 3.527 1.00 94.62 84 ILE A C 1
ATOM 678 O O . ILE A 1 84 ? -7.203 2.547 3.314 1.00 94.62 84 ILE A O 1
ATOM 682 N N . THR A 1 85 ? -6.506 0.669 4.324 1.00 95.00 85 THR A N 1
ATOM 683 C CA . THR A 1 85 ? -7.745 0.421 5.058 1.00 95.00 85 THR A CA 1
ATOM 684 C C . THR A 1 85 ? -7.454 0.134 6.525 1.00 95.00 85 THR A C 1
ATOM 686 O O . THR A 1 85 ? -6.424 -0.434 6.882 1.00 95.00 85 THR A O 1
ATOM 689 N N . CYS A 1 86 ? -8.347 0.547 7.419 1.00 94.50 86 CYS A N 1
ATOM 690 C CA . CYS A 1 86 ? -8.255 0.174 8.826 1.00 94.50 86 CYS A CA 1
ATOM 691 C C . CYS A 1 86 ? -9.648 0.013 9.424 1.00 94.50 86 CYS A C 1
ATOM 693 O O . CYS A 1 86 ? -10.416 0.969 9.522 1.00 94.50 86 CYS A O 1
ATOM 695 N N . GLU A 1 87 ? -9.976 -1.194 9.879 1.00 90.56 87 GLU A N 1
ATOM 696 C CA . GLU A 1 87 ? -11.301 -1.485 10.432 1.00 90.56 87 GLU A CA 1
ATOM 697 C C . GLU A 1 87 ? -11.586 -0.764 11.753 1.00 90.56 87 GLU A C 1
ATOM 699 O O . GLU A 1 87 ? -12.752 -0.559 12.101 1.00 90.56 87 GLU A O 1
ATOM 704 N N . ALA A 1 88 ? -10.543 -0.371 12.485 1.00 90.19 88 ALA A N 1
ATOM 705 C CA . ALA A 1 88 ? -10.671 0.230 13.805 1.00 90.19 88 ALA A CA 1
ATOM 706 C C . ALA A 1 88 ? -11.042 1.714 13.756 1.00 90.19 88 ALA A C 1
ATOM 708 O O . ALA A 1 88 ? -11.940 2.145 14.472 1.00 90.19 88 ALA A O 1
ATOM 709 N N . CYS A 1 89 ? -10.369 2.489 12.903 1.00 90.69 89 CYS A N 1
ATOM 710 C CA . CYS A 1 89 ? -10.657 3.913 12.705 1.00 90.69 89 CYS A CA 1
ATOM 711 C C . CYS A 1 89 ? -11.491 4.194 11.447 1.00 90.69 89 CYS A C 1
ATOM 713 O O . CYS A 1 89 ? -11.804 5.349 11.177 1.00 90.69 89 CYS A O 1
ATOM 715 N N . LYS A 1 90 ? -11.868 3.146 10.701 1.00 90.00 90 LYS A N 1
ATOM 716 C CA . LYS A 1 90 ? -12.647 3.217 9.454 1.00 90.00 90 LYS A CA 1
ATOM 717 C C . LYS A 1 90 ? -11.966 4.019 8.337 1.00 90.00 90 LYS A C 1
ATOM 719 O O . LYS A 1 90 ? -12.647 4.494 7.434 1.00 90.00 90 LYS A O 1
ATOM 724 N N . THR A 1 91 ? -10.636 4.137 8.365 1.00 91.38 91 THR A N 1
ATOM 725 C CA . THR A 1 91 ? -9.869 4.718 7.254 1.00 91.38 91 THR A CA 1
ATOM 726 C C . THR A 1 91 ? -10.044 3.866 5.997 1.00 91.38 91 THR A C 1
ATOM 728 O O . THR A 1 91 ? -9.933 2.640 6.063 1.00 91.38 91 THR A O 1
ATOM 731 N N . PHE A 1 92 ? -10.295 4.525 4.866 1.00 92.31 92 PHE A N 1
ATOM 732 C CA . PHE A 1 92 ? -10.312 3.946 3.525 1.00 92.31 92 PHE A CA 1
ATOM 733 C C . PHE A 1 92 ? -9.874 5.022 2.528 1.00 92.31 92 PHE A C 1
ATOM 735 O O . PHE A 1 92 ? -10.659 5.910 2.195 1.00 92.31 92 PHE A O 1
ATOM 742 N N . GLU A 1 93 ? -8.613 4.985 2.104 1.00 91.50 93 GLU A N 1
ATOM 743 C CA . GLU A 1 93 ? -7.988 6.062 1.323 1.00 91.50 93 GLU A CA 1
ATOM 744 C C . GLU A 1 93 ? -7.082 5.503 0.223 1.00 91.50 93 GLU A C 1
ATOM 746 O O . GLU A 1 93 ? -6.542 4.401 0.345 1.00 91.50 93 GLU A O 1
ATOM 751 N N . VAL A 1 94 ? -6.933 6.270 -0.861 1.00 91.56 94 VAL A N 1
ATOM 752 C CA . VAL A 1 94 ? -6.006 5.967 -1.961 1.00 91.56 94 VAL A CA 1
ATOM 753 C C . VAL A 1 94 ? -4.609 6.442 -1.567 1.00 91.56 94 VAL A C 1
ATOM 755 O O . VAL A 1 94 ? -4.433 7.584 -1.149 1.00 91.56 94 VAL A O 1
ATOM 758 N N . VAL A 1 95 ? -3.619 5.568 -1.720 1.00 91.69 95 VAL A N 1
ATOM 759 C CA . VAL A 1 95 ? -2.198 5.856 -1.490 1.00 91.69 95 VAL A CA 1
ATOM 760 C C . VAL A 1 95 ? -1.553 6.367 -2.780 1.00 91.69 95 VAL A C 1
ATOM 762 O O . VAL A 1 95 ? -0.923 7.428 -2.756 1.00 91.69 95 VAL A O 1
ATOM 765 N N . VAL A 1 96 ? -1.749 5.619 -3.879 1.00 88.69 96 VAL A N 1
ATOM 766 C CA . VAL A 1 96 ? -1.329 5.911 -5.265 1.00 88.69 96 VAL A CA 1
ATOM 767 C C . VAL A 1 96 ? -2.301 5.317 -6.279 1.00 88.69 96 VAL A C 1
ATOM 769 O O . VAL A 1 96 ? -2.956 4.301 -5.938 1.00 88.69 96 VAL A O 1
#

Sequence (96 aa):
MCLNSEQEESQIWCPICKKGELMENHRHIDCNMCDMQLNKGEEVNLNILQERLAEAHGEHLQRGCRLKPEFSVQSVYNLKALYITCEACKTFEVVV

Foldseek 3Di:
DPPPPPPVPPFDADQAPRPFTWDDDPFWTATPPDGDIAGDDPCDDPVLLSVLVVVVVVVCVVVVDPDRWHWDWDDDPNHIWIWTADPPSGDTDTSD

Radius of gyration: 14.9 Å; chains: 1; bounding box: 52×24×34 Å

pLDDT: mean 86.31, std 13.49, range [36.34, 95.25]

Organism: Arabidopsis thaliana (NCBI:txid3702)

Secondary structure (DSSP, 8-state):
-----------PBPTTTSSSBEEE-SSEEEESSSS-EEE--SS--HHHHHHHHHHHHHHHHHTT--SPPEEEEEEETTEEEEEEEETTTTEEEE--

InterPro domains:
  IPR028156 RPA-interacting protein [PTHR31742] (6-96)
  IPR028159 RPA-interacting protein, C-terminal domain [PF14768] (13-94)